Protein AF-V8GBD0-F1 (afdb_monomer_lite)

Sequence (144 aa):
MSKPNFMRIWNEFPDHMKYPTMKDLFTWQGGQAERNIYAKGFGANGNTCASRLSIAFNRGGWPINAAVAASVGARTLKTADGSHIIYNVEELGKYLAKRLGKSSKPDTTIPFDSEIKGKRGIIVFKVNWRNATGHIALFNGQTY

Radius of gyration: 14.89 Å; chains: 1; bounding box: 34×33×38 Å

Structure (mmCIF, N/CA/C/O backbone):
data_AF-V8GBD0-F1
#
_entry.id   AF-V8GBD0-F1
#
loop_
_atom_site.group_PDB
_atom_site.id
_atom_site.type_symbol
_atom_site.label_atom_id
_atom_site.label_alt_id
_atom_site.label_comp_id
_atom_site.label_asym_id
_atom_site.label_entity_id
_atom_site.label_seq_id
_atom_site.pdbx_PDB_ins_code
_atom_site.Cartn_x
_atom_site.Cartn_y
_atom_site.Cartn_z
_atom_site.occupancy
_atom_site.B_iso_or_equiv
_atom_site.auth_seq_id
_atom_site.auth_comp_id
_atom_site.auth_asym_id
_atom_site.auth_atom_id
_atom_site.pdbx_PDB_model_num
ATOM 1 N N . MET A 1 1 ? -17.987 -11.488 3.858 1.00 55.28 1 MET A N 1
ATOM 2 C CA . MET A 1 1 ? -16.523 -11.579 3.639 1.00 55.28 1 MET A CA 1
ATOM 3 C C . MET A 1 1 ? -15.822 -11.510 4.986 1.00 55.28 1 MET A C 1
ATOM 5 O O . MET A 1 1 ? -16.232 -10.701 5.811 1.00 55.28 1 MET A O 1
ATOM 9 N N . SER A 1 2 ? -14.811 -12.348 5.224 1.00 76.94 2 SER A N 1
ATOM 10 C CA . SER A 1 2 ? -14.004 -12.305 6.449 1.00 76.94 2 SER A CA 1
ATOM 11 C C . SER A 1 2 ? -13.066 -11.091 6.441 1.00 76.94 2 SER A C 1
ATOM 13 O O . SER A 1 2 ? -12.463 -10.757 5.417 1.00 76.94 2 SER A O 1
ATOM 15 N N . LYS A 1 3 ? -12.969 -10.402 7.584 1.00 83.38 3 LYS A N 1
ATOM 16 C CA . LYS A 1 3 ? -11.997 -9.320 7.793 1.00 83.38 3 LYS A CA 1
ATOM 17 C C . LYS A 1 3 ? -10.600 -9.928 7.973 1.00 83.38 3 LYS A C 1
ATOM 19 O O . LYS A 1 3 ? -10.499 -11.022 8.532 1.00 83.38 3 LYS A O 1
ATOM 24 N N . PRO A 1 4 ? -9.532 -9.258 7.518 1.00 89.88 4 PRO A N 1
ATOM 25 C CA . PRO A 1 4 ? -8.189 -9.796 7.662 1.00 89.88 4 PRO A CA 1
ATOM 26 C C . PRO A 1 4 ? -7.719 -9.786 9.120 1.00 89.88 4 PRO A C 1
ATOM 28 O O . PRO A 1 4 ? -8.178 -8.984 9.936 1.00 89.88 4 PRO A O 1
ATOM 31 N N . ASN A 1 5 ? -6.762 -10.659 9.439 1.00 92.94 5 ASN A N 1
ATOM 32 C CA . ASN A 1 5 ? -6.116 -10.665 10.745 1.00 92.94 5 ASN A CA 1
ATOM 33 C C . ASN A 1 5 ? -5.183 -9.449 10.863 1.00 92.94 5 ASN A C 1
ATOM 35 O O . ASN A 1 5 ? -4.150 -9.387 10.198 1.00 92.94 5 ASN A O 1
ATOM 39 N N . PHE A 1 6 ? -5.550 -8.498 11.725 1.00 92.94 6 PHE A N 1
ATOM 40 C CA . PHE A 1 6 ? -4.804 -7.255 11.916 1.00 92.94 6 PHE A CA 1
ATOM 41 C C . PHE A 1 6 ? -3.332 -7.488 12.278 1.00 92.94 6 PHE A C 1
ATOM 43 O O . PHE A 1 6 ? -2.470 -6.844 11.695 1.00 92.94 6 PHE A O 1
ATOM 50 N N . MET A 1 7 ? -3.033 -8.430 13.180 1.00 94.19 7 MET A N 1
ATOM 51 C CA . MET A 1 7 ? -1.657 -8.676 13.629 1.00 94.19 7 MET A CA 1
ATOM 52 C C . MET A 1 7 ? -0.771 -9.216 12.509 1.00 94.19 7 MET A C 1
ATOM 54 O O . MET A 1 7 ? 0.394 -8.844 12.423 1.00 94.19 7 MET A O 1
ATOM 58 N N . ARG A 1 8 ? -1.321 -10.050 11.615 1.00 96.00 8 ARG A N 1
ATOM 59 C CA . ARG A 1 8 ? -0.568 -10.531 10.447 1.00 96.00 8 ARG A CA 1
ATOM 60 C C . ARG A 1 8 ? -0.224 -9.390 9.498 1.00 96.00 8 ARG A C 1
ATOM 62 O O . ARG A 1 8 ? 0.902 -9.322 9.041 1.00 96.00 8 ARG A O 1
ATOM 69 N N . ILE A 1 9 ? -1.165 -8.484 9.233 1.00 96.00 9 ILE A N 1
ATOM 70 C CA . ILE A 1 9 ? -0.897 -7.321 8.373 1.00 96.00 9 ILE A CA 1
ATOM 71 C C . ILE A 1 9 ? 0.095 -6.370 9.054 1.00 96.00 9 ILE A C 1
ATOM 73 O O . ILE A 1 9 ? 1.019 -5.895 8.407 1.00 96.00 9 ILE A O 1
ATOM 77 N N . TRP A 1 10 ? -0.077 -6.111 10.353 1.00 95.12 10 TRP A N 1
ATOM 78 C CA . TRP A 1 10 ? 0.801 -5.241 11.135 1.00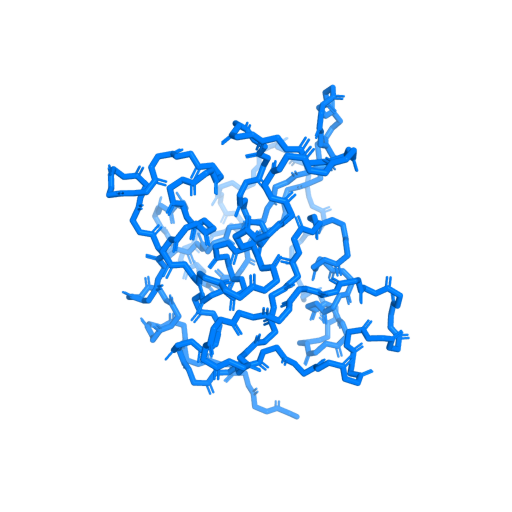 95.12 10 TRP A CA 1
ATOM 79 C C . TRP A 1 10 ? 2.257 -5.708 11.092 1.00 95.12 10 TRP A C 1
ATOM 81 O O . TRP A 1 10 ? 3.145 -4.924 10.777 1.00 95.12 10 TRP A O 1
ATOM 91 N N . ASN A 1 11 ? 2.492 -6.997 11.343 1.00 95.50 11 ASN A N 1
ATOM 92 C CA . ASN A 1 11 ? 3.838 -7.574 11.356 1.00 95.50 11 ASN A CA 1
ATOM 93 C C . ASN A 1 11 ? 4.494 -7.608 9.968 1.00 95.50 11 ASN A C 1
ATOM 95 O O . ASN A 1 11 ? 5.714 -7.655 9.869 1.00 95.50 11 ASN A O 1
ATOM 99 N N . GLU A 1 12 ? 3.690 -7.583 8.906 1.00 96.88 12 GLU A N 1
ATOM 100 C CA . GLU A 1 12 ? 4.156 -7.587 7.518 1.00 96.88 12 GLU A CA 1
ATOM 101 C C . GLU A 1 12 ? 4.278 -6.181 6.921 1.00 96.88 12 GLU A C 1
ATOM 103 O O . GLU A 1 12 ? 4.619 -6.029 5.741 1.00 96.88 12 GLU A O 1
ATOM 108 N N . PHE A 1 13 ? 3.984 -5.136 7.701 1.00 96.31 13 PHE A N 1
ATOM 109 C CA . PHE A 1 13 ? 4.094 -3.770 7.221 1.00 96.31 13 PHE A CA 1
ATOM 110 C C . PHE A 1 13 ? 5.564 -3.439 6.916 1.00 96.31 13 PHE A C 1
ATOM 112 O O . PHE A 1 13 ? 6.413 -3.571 7.799 1.00 96.31 13 PHE A O 1
ATOM 119 N N . PRO A 1 14 ? 5.907 -3.009 5.684 1.00 96.50 14 PRO A N 1
ATOM 120 C CA . PRO A 1 14 ? 7.298 -2.764 5.328 1.00 96.50 14 PRO A CA 1
ATOM 121 C C . PRO A 1 14 ? 7.942 -1.693 6.207 1.00 96.50 14 PRO A C 1
ATOM 123 O O . PRO A 1 14 ? 7.452 -0.563 6.277 1.00 96.50 14 PRO A O 1
ATOM 126 N N . ASP A 1 15 ? 9.078 -2.041 6.805 1.00 92.88 15 ASP A N 1
ATOM 127 C CA . ASP A 1 15 ? 9.859 -1.169 7.677 1.00 92.88 15 ASP A CA 1
ATOM 128 C C . ASP A 1 15 ? 10.328 0.105 6.938 1.00 92.88 15 ASP A C 1
ATOM 130 O O . ASP A 1 15 ? 10.777 0.065 5.784 1.00 92.88 15 ASP A O 1
ATOM 134 N N . HIS A 1 16 ? 10.163 1.262 7.583 1.00 90.38 16 HIS A N 1
ATOM 135 C CA . HIS A 1 16 ? 10.503 2.566 7.007 1.00 90.38 16 HIS A CA 1
ATOM 136 C C . HIS A 1 16 ? 12.001 2.882 7.065 1.00 90.38 16 HIS A C 1
ATOM 138 O O . HIS A 1 16 ? 12.477 3.637 6.227 1.00 90.38 16 HIS A O 1
ATOM 144 N N . MET A 1 17 ? 12.747 2.302 8.003 1.00 93.19 17 MET A N 1
ATOM 145 C CA . MET A 1 17 ? 14.204 2.432 8.074 1.00 93.19 17 MET A CA 1
ATOM 146 C C . MET A 1 17 ? 14.884 1.532 7.042 1.00 93.19 17 MET A C 1
ATOM 148 O O . MET A 1 17 ? 15.861 1.938 6.420 1.00 93.19 17 MET A O 1
ATOM 152 N N . LYS A 1 18 ? 14.353 0.323 6.817 1.00 95.88 18 LYS A N 1
ATOM 153 C CA . LYS A 1 18 ? 14.900 -0.627 5.838 1.00 95.88 18 LYS A CA 1
ATOM 154 C C . LYS A 1 18 ? 14.636 -0.211 4.391 1.00 95.88 18 LYS A C 1
ATOM 156 O O . LYS A 1 18 ? 15.474 -0.457 3.529 1.00 95.88 18 LYS A O 1
ATOM 161 N N . TYR A 1 19 ? 13.481 0.394 4.119 1.00 96.56 19 TYR A N 1
ATOM 162 C CA . TYR A 1 19 ? 13.092 0.825 2.774 1.00 96.56 19 TYR A CA 1
ATOM 163 C C . TYR A 1 19 ? 12.682 2.301 2.779 1.00 96.56 19 TYR A C 1
ATOM 165 O O . TYR A 1 19 ? 11.501 2.574 2.617 1.00 96.56 19 TYR A O 1
ATOM 173 N N . PRO A 1 20 ? 13.575 3.271 3.009 1.00 94.31 20 PRO A N 1
ATOM 174 C CA . PRO A 1 20 ? 13.176 4.655 3.282 1.00 94.31 20 PRO A CA 1
ATOM 175 C C . PRO A 1 20 ? 12.501 5.361 2.101 1.00 94.31 20 PRO A C 1
ATOM 177 O O . PRO A 1 20 ? 11.663 6.240 2.310 1.00 94.31 20 PRO A O 1
ATOM 180 N N . THR A 1 21 ? 12.800 4.962 0.865 1.00 95.25 21 THR A N 1
ATOM 181 C CA . THR A 1 21 ? 12.269 5.612 -0.341 1.00 95.25 21 THR A CA 1
ATOM 182 C C . THR A 1 21 ? 11.369 4.693 -1.173 1.00 95.25 21 THR A C 1
ATOM 184 O O . THR A 1 21 ? 11.309 3.477 -0.970 1.00 95.25 21 THR A O 1
ATOM 187 N N . MET A 1 22 ? 10.656 5.267 -2.151 1.00 95.12 22 MET A N 1
ATOM 188 C CA . MET A 1 22 ? 9.926 4.471 -3.146 1.00 95.12 22 MET A CA 1
ATOM 189 C C . MET A 1 22 ? 10.881 3.614 -3.966 1.00 95.12 22 MET A C 1
ATOM 191 O O . MET A 1 22 ? 10.535 2.474 -4.262 1.00 95.12 22 MET A O 1
ATOM 195 N N . LYS A 1 23 ? 12.074 4.126 -4.288 1.00 97.38 23 LYS A N 1
ATOM 196 C CA . LYS A 1 23 ? 13.106 3.355 -4.982 1.00 97.38 23 LYS A CA 1
ATOM 197 C C . LYS A 1 23 ? 13.452 2.089 -4.202 1.00 97.38 23 LYS A C 1
ATOM 199 O O . LYS A 1 23 ? 13.338 1.006 -4.760 1.00 97.38 23 LYS A O 1
ATOM 204 N N . ASP A 1 24 ? 13.777 2.212 -2.916 1.00 97.94 24 ASP A N 1
ATOM 205 C CA . ASP A 1 24 ? 14.170 1.060 -2.091 1.00 97.94 24 ASP A CA 1
ATOM 206 C C . ASP A 1 24 ? 13.038 0.034 -1.986 1.00 97.94 24 ASP A C 1
ATOM 208 O O . ASP A 1 24 ? 13.248 -1.165 -2.176 1.00 97.94 24 ASP A O 1
ATOM 212 N N . LEU A 1 25 ? 11.811 0.511 -1.740 1.00 97.94 25 LEU A N 1
ATOM 213 C CA . LEU A 1 25 ? 10.637 -0.350 -1.633 1.00 97.94 25 LEU A CA 1
ATOM 214 C C . LEU A 1 25 ? 10.339 -1.072 -2.955 1.00 97.94 25 LEU A C 1
ATOM 216 O O . LEU A 1 25 ? 10.032 -2.261 -2.950 1.00 97.94 25 LEU A O 1
ATOM 220 N N . PHE A 1 26 ? 10.393 -0.365 -4.085 1.00 97.69 26 PHE A N 1
ATOM 221 C CA . PHE A 1 26 ? 10.016 -0.919 -5.387 1.00 97.69 26 PHE A CA 1
ATOM 222 C C . PHE A 1 26 ? 11.108 -1.814 -5.965 1.00 97.69 26 PHE A C 1
ATOM 224 O O . PHE A 1 26 ? 10.765 -2.837 -6.547 1.00 97.69 26 PHE A O 1
ATOM 231 N N . THR A 1 27 ? 12.387 -1.500 -5.746 1.00 98.19 27 THR A N 1
ATOM 232 C CA . THR A 1 27 ? 13.502 -2.410 -6.048 1.00 98.19 27 THR A CA 1
ATOM 233 C C . THR A 1 27 ? 13.371 -3.697 -5.243 1.00 98.19 27 THR A C 1
ATOM 235 O O . THR A 1 27 ? 13.478 -4.781 -5.802 1.00 98.19 27 THR A O 1
ATOM 238 N N . TRP A 1 28 ? 13.033 -3.611 -3.953 1.00 98.12 28 TRP A N 1
ATOM 239 C CA . TR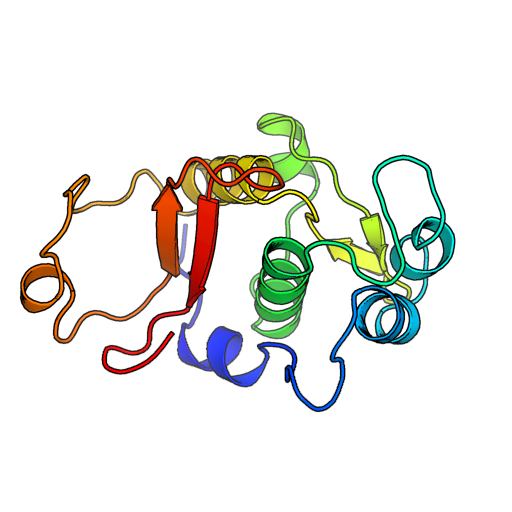P A 1 28 ? 12.797 -4.807 -3.146 1.00 98.12 28 TRP A CA 1
ATOM 240 C C . TRP A 1 28 ? 11.618 -5.661 -3.639 1.00 98.12 28 TRP A C 1
ATOM 242 O O . TRP A 1 28 ? 11.678 -6.888 -3.580 1.00 98.12 28 TRP A O 1
ATOM 252 N N . GLN A 1 29 ? 10.542 -5.037 -4.122 1.00 98.19 29 GLN A N 1
ATOM 253 C CA . GLN A 1 29 ? 9.392 -5.762 -4.674 1.00 98.19 29 GLN A CA 1
ATOM 254 C C . GLN A 1 29 ? 9.625 -6.300 -6.096 1.00 98.19 29 GLN A C 1
ATOM 256 O O . GLN A 1 29 ? 8.961 -7.256 -6.507 1.00 98.19 29 GLN A O 1
ATOM 261 N N . GLY A 1 30 ? 10.534 -5.690 -6.858 1.00 98.25 30 GLY A N 1
ATOM 262 C CA . GLY A 1 30 ? 10.854 -6.075 -8.228 1.00 98.25 30 GLY A CA 1
ATOM 263 C C . GLY A 1 30 ? 9.675 -5.957 -9.207 1.00 98.25 30 GLY A C 1
ATOM 264 O O . GLY A 1 30 ? 8.637 -5.337 -8.947 1.00 98.25 30 GLY A O 1
ATOM 265 N N . GLY A 1 31 ? 9.816 -6.588 -10.372 1.00 98.00 31 GLY A N 1
ATOM 266 C CA . GLY A 1 31 ? 8.737 -6.705 -11.356 1.00 98.00 31 GLY A CA 1
ATOM 267 C C . GLY A 1 31 ? 8.338 -5.365 -11.984 1.00 98.00 31 GLY A C 1
ATOM 268 O O . GLY A 1 31 ? 9.183 -4.546 -12.341 1.00 98.00 31 GLY A O 1
ATOM 269 N N . GLN A 1 32 ? 7.036 -5.140 -12.179 1.00 97.62 32 GLN A N 1
ATOM 270 C CA . GLN A 1 32 ? 6.542 -3.859 -12.693 1.00 97.62 32 GLN A CA 1
ATOM 271 C C . GLN A 1 32 ? 6.741 -2.720 -11.693 1.00 97.62 32 GLN A C 1
ATOM 273 O O . GLN A 1 32 ? 6.863 -1.584 -12.141 1.00 97.62 32 GLN A O 1
ATOM 278 N N . ALA A 1 33 ? 6.778 -2.993 -10.384 1.00 97.06 33 ALA A N 1
ATOM 279 C CA . ALA A 1 33 ? 7.036 -1.956 -9.387 1.00 97.06 33 ALA A CA 1
ATOM 280 C C . ALA A 1 33 ? 8.404 -1.310 -9.645 1.00 97.06 33 ALA A C 1
ATOM 282 O O . ALA A 1 33 ? 8.480 -0.114 -9.913 1.00 97.06 33 ALA A O 1
ATOM 283 N N . GLU A 1 34 ? 9.461 -2.119 -9.698 1.00 97.81 34 GLU A N 1
ATOM 284 C CA . GLU A 1 34 ? 10.822 -1.646 -9.968 1.00 97.81 34 GLU A CA 1
ATOM 285 C C . GLU A 1 34 ? 10.952 -0.926 -11.319 1.00 97.81 34 GLU A C 1
ATOM 287 O O . GLU A 1 34 ? 11.503 0.173 -11.393 1.00 97.81 34 GLU A O 1
ATOM 292 N N . ARG A 1 35 ? 10.368 -1.482 -12.389 1.00 97.50 35 ARG A N 1
ATOM 293 C CA . ARG A 1 35 ? 10.440 -0.873 -13.731 1.00 97.50 35 ARG A CA 1
ATOM 294 C C . ARG A 1 35 ? 9.774 0.502 -13.831 1.00 97.50 35 ARG A C 1
ATOM 296 O O . ARG A 1 35 ? 10.098 1.255 -14.743 1.00 97.50 35 ARG A O 1
ATOM 303 N N . ASN A 1 36 ? 8.848 0.830 -12.930 1.00 96.12 36 ASN A N 1
ATOM 304 C CA . ASN A 1 36 ? 8.101 2.090 -12.962 1.00 96.12 36 ASN A CA 1
ATOM 305 C C . ASN A 1 36 ? 8.638 3.163 -12.004 1.00 96.12 36 ASN A C 1
ATOM 307 O O . ASN A 1 36 ? 8.073 4.252 -11.978 1.00 96.12 36 ASN A O 1
ATOM 311 N N . ILE A 1 37 ? 9.729 2.920 -11.261 1.00 95.94 37 ILE A N 1
ATOM 312 C CA . ILE A 1 37 ? 10.292 3.890 -10.294 1.00 95.94 37 ILE A CA 1
ATOM 313 C C . ILE A 1 37 ? 10.489 5.287 -10.911 1.00 95.94 37 ILE A C 1
ATOM 315 O O . ILE A 1 37 ? 10.229 6.296 -10.257 1.00 95.94 37 ILE A O 1
ATOM 319 N N . TYR A 1 38 ? 10.930 5.342 -12.171 1.00 94.50 38 TYR A N 1
ATOM 320 C CA . TYR A 1 38 ? 11.246 6.581 -12.892 1.00 94.50 38 TYR A CA 1
ATOM 321 C C . TYR A 1 38 ? 10.187 6.984 -13.929 1.00 94.50 38 TYR A C 1
ATOM 323 O O . TYR A 1 38 ? 10.400 7.922 -14.696 1.00 94.50 38 TYR A O 1
ATOM 331 N N . ALA A 1 39 ? 9.051 6.285 -13.983 1.00 91.62 39 ALA A N 1
ATOM 332 C CA . ALA A 1 39 ? 7.973 6.634 -14.898 1.00 91.62 39 ALA A CA 1
ATOM 333 C C . ALA A 1 39 ? 7.315 7.963 -14.489 1.00 91.62 39 ALA A C 1
ATOM 335 O O . ALA A 1 39 ? 7.269 8.331 -13.315 1.00 91.62 39 ALA A O 1
ATOM 336 N N . LYS A 1 40 ? 6.757 8.694 -15.459 1.00 86.19 40 LYS A N 1
ATOM 337 C CA . LYS A 1 40 ? 6.048 9.954 -15.193 1.00 86.19 40 LYS A CA 1
ATOM 338 C C . LYS A 1 40 ? 4.896 9.725 -14.206 1.00 86.19 40 LYS A C 1
ATOM 340 O O . LYS A 1 40 ? 4.061 8.850 -14.414 1.00 86.19 40 LYS A O 1
ATOM 345 N N . GLY A 1 41 ? 4.837 10.540 -13.152 1.00 79.50 41 GLY A N 1
ATOM 346 C CA . GLY A 1 41 ? 3.865 10.391 -12.059 1.00 79.50 41 GLY A CA 1
ATOM 347 C C . GLY A 1 41 ? 4.346 9.492 -10.914 1.00 79.50 41 GLY A C 1
ATOM 348 O O . GLY A 1 41 ? 3.713 9.472 -9.860 1.00 79.50 41 GLY A O 1
ATOM 349 N N . PHE A 1 42 ? 5.479 8.815 -11.094 1.00 82.69 42 PHE A N 1
ATOM 350 C CA . PHE A 1 42 ? 6.273 8.198 -10.038 1.00 82.69 42 PHE A CA 1
ATOM 351 C C . PHE A 1 42 ? 7.540 9.026 -9.783 1.00 82.69 42 PHE A C 1
ATOM 353 O O . PHE A 1 42 ? 7.778 10.064 -10.404 1.00 82.69 42 PHE A O 1
ATOM 360 N N . GLY A 1 43 ? 8.351 8.568 -8.838 1.00 86.62 43 GLY A N 1
ATOM 361 C CA . GLY A 1 43 ? 9.684 9.091 -8.590 1.00 86.62 43 GLY A CA 1
ATOM 362 C C . GLY A 1 43 ? 10.358 8.307 -7.475 1.00 86.62 43 GLY A C 1
ATOM 363 O O . GLY A 1 43 ? 9.682 7.745 -6.617 1.00 86.62 43 GLY A O 1
ATOM 364 N N . ALA A 1 44 ? 11.692 8.311 -7.442 1.00 90.25 44 ALA A N 1
ATOM 365 C CA . ALA A 1 44 ? 12.465 7.600 -6.418 1.00 90.25 44 ALA A CA 1
ATOM 366 C C . ALA A 1 44 ? 12.037 7.958 -4.978 1.00 90.25 44 ALA A C 1
ATOM 368 O O . ALA A 1 44 ? 12.052 7.095 -4.106 1.00 90.25 44 ALA A O 1
ATOM 369 N N . ASN A 1 45 ? 11.564 9.191 -4.762 1.00 88.44 45 ASN A N 1
ATOM 370 C CA . ASN A 1 45 ? 11.064 9.705 -3.481 1.00 88.44 45 ASN A CA 1
ATOM 371 C C . ASN A 1 45 ? 9.529 9.861 -3.450 1.00 88.44 45 ASN A C 1
ATOM 373 O O . ASN A 1 45 ? 8.996 10.692 -2.717 1.00 88.44 45 ASN A O 1
ATOM 377 N N . GLY A 1 46 ? 8.810 9.118 -4.294 1.00 86.44 46 GLY A N 1
ATOM 378 C CA . GLY A 1 46 ? 7.353 9.158 -4.369 1.00 86.44 46 GLY A CA 1
ATOM 379 C C . GLY A 1 46 ? 6.670 8.626 -3.106 1.00 86.44 46 GLY A C 1
ATOM 380 O O . GLY A 1 46 ? 7.281 7.998 -2.240 1.00 86.44 46 GLY A O 1
ATOM 381 N N . ASN A 1 47 ? 5.360 8.846 -3.012 1.00 88.44 47 ASN A N 1
ATOM 382 C CA . ASN A 1 47 ? 4.567 8.388 -1.875 1.00 88.44 47 ASN A CA 1
ATOM 383 C C . ASN A 1 47 ? 4.467 6.850 -1.841 1.00 88.44 47 ASN A C 1
ATOM 385 O O . ASN A 1 47 ? 3.975 6.234 -2.783 1.00 88.44 47 ASN A O 1
ATOM 389 N N . THR A 1 48 ? 4.891 6.232 -0.734 1.00 93.19 48 THR A N 1
ATOM 390 C CA . THR A 1 48 ? 4.878 4.770 -0.563 1.00 93.19 48 THR A CA 1
ATOM 391 C C . THR A 1 48 ? 3.718 4.233 0.273 1.00 93.19 48 THR A C 1
ATOM 393 O O . THR A 1 48 ? 3.588 3.015 0.372 1.00 93.19 48 THR A O 1
ATOM 396 N N . CYS A 1 49 ? 2.859 5.075 0.861 1.00 92.25 49 CYS A N 1
ATOM 397 C CA . CYS A 1 49 ? 1.890 4.606 1.864 1.00 92.25 49 CYS A CA 1
ATOM 398 C C . CYS A 1 49 ? 0.917 3.549 1.315 1.00 92.25 49 CYS A C 1
ATOM 400 O O . CYS A 1 49 ? 0.746 2.494 1.925 1.00 92.25 49 CYS A O 1
ATOM 402 N N . ALA A 1 50 ? 0.357 3.771 0.122 1.00 94.94 50 ALA A N 1
ATOM 403 C CA . ALA A 1 50 ? -0.562 2.823 -0.499 1.00 94.94 50 ALA A CA 1
ATOM 404 C C . ALA A 1 50 ? 0.131 1.501 -0.869 1.00 94.94 50 ALA A C 1
ATOM 406 O O . ALA A 1 50 ? -0.397 0.415 -0.611 1.00 94.94 50 ALA A O 1
ATOM 407 N N . SER A 1 51 ? 1.350 1.590 -1.407 1.00 96.31 51 SER A N 1
ATOM 408 C CA . SER A 1 51 ? 2.142 0.421 -1.779 1.00 96.31 51 SER A CA 1
ATOM 409 C C . SER A 1 51 ? 2.538 -0.405 -0.558 1.00 96.31 51 SER A C 1
ATOM 411 O O . SER A 1 51 ? 2.377 -1.622 -0.579 1.00 96.31 51 SER A O 1
ATOM 413 N N . ARG A 1 52 ? 2.991 0.231 0.531 1.00 97.38 52 ARG A N 1
ATOM 414 C CA . ARG A 1 52 ? 3.333 -0.463 1.784 1.00 97.38 52 ARG A CA 1
ATOM 415 C C . ARG A 1 52 ? 2.150 -1.218 2.348 1.00 97.38 52 ARG A C 1
ATOM 417 O O . ARG A 1 52 ? 2.279 -2.391 2.680 1.00 97.38 52 ARG A O 1
ATOM 424 N N . LEU A 1 53 ? 0.995 -0.562 2.404 1.00 97.12 53 LEU A N 1
ATOM 425 C CA . LEU A 1 53 ? -0.204 -1.191 2.926 1.00 97.12 53 LEU A CA 1
ATOM 426 C C . LEU A 1 53 ? -0.668 -2.341 2.015 1.00 97.12 53 LEU A C 1
ATOM 428 O O . LEU A 1 53 ? -1.045 -3.397 2.514 1.00 97.12 53 LEU A O 1
ATOM 432 N N . SER A 1 54 ? -0.552 -2.196 0.691 1.00 98.00 54 SER A N 1
ATOM 433 C CA . SER A 1 54 ? -0.801 -3.293 -0.257 1.00 98.00 54 SER A CA 1
ATOM 434 C C . SER A 1 54 ? 0.125 -4.494 -0.027 1.00 98.00 54 SER A C 1
ATOM 436 O O . SER A 1 54 ? -0.344 -5.630 0.000 1.00 98.00 54 SER A O 1
ATOM 438 N N . ILE A 1 55 ? 1.423 -4.256 0.191 1.00 98.19 55 ILE A N 1
ATOM 439 C CA . ILE A 1 55 ? 2.412 -5.305 0.494 1.00 98.19 55 ILE A CA 1
ATOM 440 C C . ILE A 1 55 ? 2.068 -6.002 1.817 1.00 98.19 55 ILE A C 1
ATOM 442 O O . ILE A 1 55 ? 2.054 -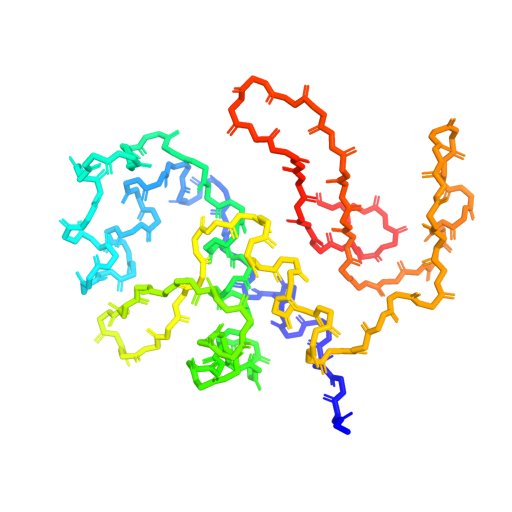7.232 1.876 1.00 98.19 55 ILE A O 1
ATOM 446 N N . ALA A 1 56 ? 1.726 -5.226 2.848 1.00 97.81 56 ALA A N 1
ATOM 447 C CA . ALA A 1 56 ? 1.317 -5.740 4.151 1.00 97.81 56 ALA A CA 1
ATOM 448 C C . ALA A 1 56 ? 0.076 -6.641 4.039 1.00 97.81 56 ALA A C 1
ATOM 450 O O . ALA A 1 56 ? 0.01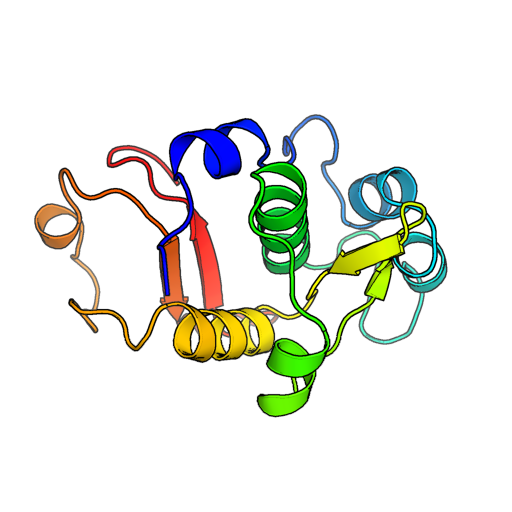7 -7.711 4.639 1.00 97.81 56 ALA A O 1
ATOM 451 N N . PHE A 1 57 ? -0.910 -6.250 3.224 1.00 97.56 57 PHE A N 1
ATOM 452 C CA . PHE A 1 57 ? -2.083 -7.078 2.938 1.00 97.56 57 PHE A CA 1
ATOM 453 C C . PHE A 1 57 ? -1.727 -8.373 2.202 1.00 97.56 57 PHE A C 1
ATOM 455 O O . PHE A 1 57 ? -2.190 -9.443 2.602 1.00 97.56 57 PHE A O 1
ATOM 462 N N . ASN A 1 58 ? -0.890 -8.293 1.162 1.00 97.94 58 ASN A N 1
ATOM 463 C CA . ASN A 1 58 ? -0.449 -9.458 0.390 1.00 97.94 58 ASN A CA 1
ATOM 464 C C . ASN A 1 58 ? 0.211 -10.507 1.284 1.00 97.94 58 ASN A C 1
ATOM 466 O O . ASN A 1 58 ? -0.186 -11.672 1.270 1.00 97.94 58 ASN A O 1
ATOM 470 N N . ARG A 1 59 ? 1.159 -10.084 2.117 1.00 97.19 59 ARG A N 1
ATOM 471 C CA . ARG A 1 59 ? 1.923 -10.978 2.996 1.00 97.19 59 ARG A CA 1
ATOM 472 C C . ARG A 1 59 ? 1.160 -11.387 4.251 1.00 97.19 59 ARG A C 1
ATOM 474 O O . ARG A 1 59 ? 1.280 -12.516 4.716 1.00 97.19 59 ARG A O 1
ATOM 481 N N . GLY A 1 60 ? 0.273 -10.519 4.735 1.00 96.44 60 GLY A N 1
ATOM 482 C CA . GLY A 1 60 ? -0.620 -10.777 5.864 1.00 96.44 60 GLY A CA 1
ATOM 483 C C . GLY A 1 60 ? -1.732 -11.796 5.580 1.00 96.44 60 GLY A C 1
ATOM 484 O O . GLY A 1 60 ? -2.573 -12.038 6.448 1.00 96.44 60 GLY A O 1
ATOM 485 N N . GLY A 1 61 ? -1.755 -12.403 4.387 1.00 95.75 61 GLY A N 1
ATOM 486 C CA . GLY A 1 61 ? -2.725 -13.427 3.995 1.00 95.75 61 GLY A CA 1
ATOM 487 C C . GLY A 1 61 ? -4.053 -12.869 3.484 1.00 95.75 61 GLY A C 1
ATOM 488 O O . GLY A 1 61 ? -5.060 -13.576 3.497 1.00 95.75 61 GLY A O 1
ATOM 489 N N . TRP A 1 62 ? -4.087 -11.608 3.045 1.00 95.50 62 TRP A N 1
ATOM 490 C CA . TRP A 1 62 ? -5.281 -10.982 2.475 1.00 95.50 62 TRP A CA 1
ATOM 491 C C . TRP A 1 62 ? -4.951 -10.194 1.200 1.00 95.50 62 TRP A C 1
ATOM 493 O O . TRP A 1 62 ? -5.062 -8.968 1.179 1.00 95.50 62 TRP A O 1
ATOM 503 N N . PRO A 1 63 ? -4.537 -10.886 0.124 1.00 97.12 63 PRO A N 1
ATOM 504 C CA . PRO A 1 63 ? -3.948 -10.240 -1.037 1.00 97.12 63 PRO A CA 1
ATOM 505 C C . PRO A 1 63 ? -4.892 -9.291 -1.775 1.00 97.12 63 PRO A C 1
ATOM 507 O O . PRO A 1 63 ? -6.123 -9.461 -1.803 1.00 97.12 63 PRO A O 1
ATOM 510 N N . ILE A 1 64 ? -4.281 -8.290 -2.413 1.00 98.06 64 ILE A N 1
ATOM 511 C CA . ILE A 1 64 ? -4.948 -7.373 -3.330 1.00 98.06 64 ILE A CA 1
ATOM 512 C C . ILE A 1 64 ? -5.558 -8.185 -4.469 1.00 98.06 64 ILE A C 1
ATOM 514 O O . ILE A 1 64 ? -4.867 -8.831 -5.255 1.00 98.06 64 ILE A O 1
ATOM 518 N N . ASN A 1 65 ? -6.884 -8.142 -4.564 1.00 97.44 65 ASN A N 1
ATOM 519 C CA . ASN A 1 65 ? -7.610 -8.779 -5.650 1.00 97.44 65 ASN A CA 1
ATOM 520 C C . ASN A 1 65 ? -7.709 -7.794 -6.818 1.00 97.44 65 ASN A C 1
ATOM 522 O O . ASN A 1 65 ? -8.415 -6.788 -6.719 1.00 97.44 65 ASN A O 1
ATOM 526 N N . ALA A 1 66 ? -7.018 -8.105 -7.914 1.00 97.56 66 ALA A N 1
ATOM 527 C CA . ALA A 1 66 ? -6.952 -7.254 -9.097 1.00 97.56 66 ALA A CA 1
ATOM 528 C C . ALA A 1 66 ? -8.328 -6.995 -9.734 1.00 97.56 66 ALA A C 1
ATOM 530 O O . ALA A 1 66 ? -8.593 -5.876 -10.160 1.00 97.56 66 ALA A O 1
ATOM 531 N N . ALA A 1 67 ? -9.233 -7.981 -9.741 1.00 97.69 67 ALA A N 1
ATOM 532 C CA . ALA A 1 67 ? -10.583 -7.801 -10.277 1.00 97.69 67 ALA A CA 1
ATOM 533 C C . ALA A 1 67 ? -11.402 -6.810 -9.432 1.00 97.69 67 ALA A C 1
ATOM 535 O O . ALA A 1 67 ? -12.089 -5.943 -9.971 1.00 97.69 67 ALA A O 1
ATOM 536 N N . VAL A 1 68 ? -11.284 -6.875 -8.101 1.00 97.62 68 VAL A N 1
ATOM 537 C CA . VAL A 1 68 ? -11.943 -5.900 -7.218 1.00 97.62 68 VAL A CA 1
ATOM 538 C C . VAL A 1 68 ? -11.311 -4.515 -7.359 1.00 97.62 68 VAL A C 1
ATOM 540 O O . VAL A 1 68 ? -12.049 -3.534 -7.415 1.00 97.62 68 VAL A O 1
ATOM 543 N N . ALA A 1 69 ? -9.982 -4.422 -7.459 1.00 98.12 69 ALA A N 1
ATOM 544 C CA . ALA A 1 69 ? -9.289 -3.160 -7.721 1.00 98.12 69 ALA A CA 1
ATOM 545 C C . ALA A 1 69 ? -9.773 -2.517 -9.032 1.00 98.12 69 ALA A C 1
ATOM 547 O O . ALA A 1 69 ? -10.215 -1.368 -9.023 1.00 98.12 69 ALA A O 1
ATOM 548 N N . ALA A 1 70 ? -9.826 -3.287 -10.121 1.00 97.94 70 ALA A N 1
ATOM 549 C CA . ALA A 1 70 ? -10.346 -2.827 -11.405 1.00 97.94 70 ALA A CA 1
ATOM 550 C C . ALA A 1 70 ? -11.808 -2.355 -11.311 1.00 97.94 70 ALA A C 1
ATOM 552 O O . ALA A 1 70 ? -12.145 -1.308 -11.857 1.00 97.94 70 ALA A O 1
ATOM 553 N N . SER A 1 71 ? -12.661 -3.056 -10.549 1.00 97.94 71 SER A N 1
ATOM 554 C CA . SER A 1 71 ? -14.079 -2.686 -10.380 1.00 97.94 71 SER A CA 1
ATOM 555 C C . SER A 1 71 ? -14.312 -1.320 -9.720 1.00 97.94 71 SER A C 1
ATOM 557 O O . SER A 1 71 ? -15.412 -0.779 -9.809 1.00 97.94 71 SER A O 1
ATOM 559 N N . VAL A 1 72 ? -13.297 -0.764 -9.049 1.00 97.25 72 VAL A N 1
ATOM 560 C CA . VAL A 1 72 ? -13.336 0.575 -8.435 1.00 97.25 72 VAL A CA 1
ATOM 561 C C . VAL A 1 72 ? -12.392 1.569 -9.120 1.00 97.25 72 VAL A C 1
ATOM 563 O O . VAL A 1 72 ? -12.143 2.647 -8.580 1.00 97.25 72 VAL A O 1
ATOM 566 N N . GLY A 1 73 ? -11.843 1.208 -10.285 1.00 97.38 73 GLY A N 1
ATOM 567 C CA . GLY A 1 73 ? -10.890 2.030 -11.032 1.00 97.38 73 GLY A CA 1
ATOM 568 C C . GLY A 1 73 ? -9.515 2.166 -10.370 1.00 97.38 73 GLY A C 1
ATOM 569 O O . GLY A 1 73 ? -8.773 3.084 -10.709 1.00 97.38 73 GLY A O 1
ATOM 570 N N . ALA A 1 74 ? -9.168 1.291 -9.422 1.00 97.50 74 ALA A N 1
ATOM 571 C CA . ALA A 1 74 ? -7.855 1.292 -8.787 1.00 97.50 74 ALA A CA 1
ATOM 572 C C . ALA A 1 74 ? -6.820 0.611 -9.688 1.00 97.50 74 ALA A C 1
ATOM 574 O O . ALA A 1 74 ? -7.005 -0.527 -10.131 1.00 97.50 74 ALA A O 1
ATOM 575 N N . ARG A 1 75 ? -5.708 1.300 -9.933 1.00 96.44 75 ARG A N 1
ATOM 576 C CA . ARG A 1 75 ? -4.580 0.801 -10.716 1.00 96.44 75 ARG A CA 1
ATOM 577 C C . ARG A 1 75 ? -3.662 -0.025 -9.831 1.00 96.44 75 ARG A C 1
ATOM 579 O O . ARG A 1 75 ? -3.475 0.257 -8.647 1.00 96.44 75 ARG A O 1
ATOM 586 N N . THR A 1 76 ? -3.056 -1.042 -10.431 1.00 97.81 76 THR A N 1
ATOM 587 C CA . THR A 1 76 ? -2.110 -1.917 -9.737 1.00 97.81 76 THR A CA 1
ATOM 588 C C . THR A 1 76 ? -0.829 -2.093 -10.527 1.00 97.81 76 THR A C 1
ATOM 590 O O . THR A 1 76 ? -0.875 -2.125 -11.755 1.00 97.81 76 THR A O 1
ATOM 593 N N . LEU A 1 77 ? 0.282 -2.303 -9.827 1.00 97.38 77 LEU A N 1
ATOM 594 C CA . LEU A 1 77 ? 1.516 -2.838 -10.401 1.00 97.38 77 LEU A CA 1
ATOM 595 C C . LEU A 1 77 ? 1.682 -4.292 -9.964 1.00 97.38 77 LEU A C 1
ATOM 597 O O . LEU A 1 77 ? 1.378 -4.628 -8.818 1.00 97.38 77 LEU A O 1
ATOM 601 N N . LYS A 1 78 ? 2.170 -5.144 -10.868 1.00 98.12 78 LYS A N 1
ATOM 602 C CA . LYS A 1 78 ? 2.526 -6.532 -10.556 1.00 98.12 78 LYS A CA 1
ATOM 603 C C . LYS A 1 78 ? 3.979 -6.618 -10.085 1.00 98.12 78 LYS A C 1
ATOM 605 O O . LYS A 1 78 ? 4.885 -6.223 -10.817 1.00 98.12 78 LYS A O 1
ATOM 610 N N . THR A 1 79 ? 4.215 -7.123 -8.885 1.00 98.25 79 THR A N 1
ATOM 611 C CA . THR A 1 79 ? 5.554 -7.326 -8.300 1.00 98.25 79 THR A CA 1
ATOM 612 C C . THR A 1 79 ? 6.226 -8.579 -8.873 1.00 98.25 79 THR A C 1
ATOM 614 O O . THR A 1 79 ? 5.621 -9.313 -9.661 1.00 98.25 79 THR A O 1
ATOM 617 N N . ALA A 1 80 ? 7.493 -8.825 -8.524 1.00 98.44 80 ALA A N 1
ATOM 618 C CA . ALA A 1 80 ? 8.246 -9.977 -9.034 1.00 98.44 80 ALA A CA 1
ATOM 619 C C . ALA A 1 80 ? 7.618 -11.327 -8.643 1.00 98.44 80 ALA A C 1
ATOM 621 O O . ALA A 1 80 ? 7.600 -12.247 -9.455 1.00 98.44 80 ALA A O 1
ATOM 622 N N . ASP A 1 81 ? 7.038 -11.420 -7.443 1.00 97.00 81 ASP A N 1
ATOM 623 C CA . ASP A 1 81 ? 6.309 -12.604 -6.957 1.00 97.00 81 ASP A CA 1
ATOM 624 C C . ASP A 1 81 ? 4.907 -12.767 -7.578 1.00 97.00 81 ASP A C 1
ATOM 626 O O . ASP A 1 81 ? 4.174 -13.704 -7.269 1.00 97.00 81 ASP A O 1
ATOM 630 N N . GLY A 1 82 ? 4.519 -11.850 -8.465 1.00 97.69 82 GLY A N 1
ATOM 631 C CA . GLY A 1 82 ? 3.237 -11.858 -9.147 1.00 97.69 82 GLY A CA 1
ATOM 632 C C . GLY A 1 82 ? 2.072 -11.284 -8.345 1.00 97.69 82 GLY A C 1
ATOM 633 O O . GLY A 1 82 ? 0.964 -11.237 -8.887 1.00 97.69 82 GLY A O 1
ATOM 634 N N . SER A 1 83 ? 2.294 -10.817 -7.113 1.00 98.12 83 SER A N 1
ATOM 635 C CA . SER A 1 83 ? 1.271 -10.107 -6.349 1.00 98.12 83 SER A CA 1
ATOM 636 C C . SER A 1 83 ? 0.978 -8.723 -6.942 1.00 98.12 83 SER A C 1
ATOM 638 O O . SER A 1 83 ? 1.750 -8.157 -7.718 1.00 98.12 83 SER A O 1
ATOM 640 N N . HIS A 1 84 ? -0.204 -8.190 -6.636 1.00 98.50 84 HIS A N 1
ATOM 641 C CA . HIS A 1 84 ? -0.627 -6.869 -7.094 1.00 98.50 84 HIS A CA 1
ATOM 642 C C . HIS A 1 84 ? -0.481 -5.859 -5.959 1.00 98.50 84 HIS A C 1
ATOM 644 O O . HIS A 1 84 ? -0.856 -6.145 -4.823 1.00 98.50 84 HIS A O 1
ATOM 650 N N . ILE A 1 85 ? 0.005 -4.658 -6.263 1.00 98.38 85 ILE A N 1
ATOM 651 C CA . ILE A 1 85 ? 0.038 -3.539 -5.314 1.00 98.38 85 ILE A CA 1
ATOM 652 C C . ILE A 1 85 ? -0.719 -2.338 -5.873 1.00 98.38 85 ILE A C 1
ATOM 654 O O . ILE A 1 85 ? -0.518 -1.963 -7.027 1.00 98.38 85 ILE A O 1
ATOM 658 N N . ILE A 1 86 ? -1.582 -1.726 -5.059 1.00 97.88 86 ILE A N 1
ATOM 659 C CA . ILE A 1 86 ? -2.185 -0.420 -5.353 1.00 97.88 86 ILE A CA 1
ATOM 660 C C . ILE A 1 86 ? -1.230 0.645 -4.819 1.00 97.88 86 ILE A C 1
ATOM 662 O O . ILE A 1 86 ? -0.827 0.595 -3.659 1.00 97.88 86 ILE A O 1
ATOM 666 N N . TYR A 1 87 ? -0.864 1.608 -5.657 1.00 94.44 87 TYR A N 1
ATOM 667 C CA . TYR A 1 87 ? 0.165 2.606 -5.341 1.00 94.44 87 TYR A CA 1
ATOM 668 C C . TYR A 1 87 ? -0.391 4.022 -5.141 1.00 94.44 87 TYR A C 1
ATOM 670 O O . TYR A 1 87 ? 0.332 4.909 -4.693 1.00 94.44 87 TYR A O 1
ATOM 678 N N . ASN A 1 88 ? -1.671 4.250 -5.442 1.00 93.06 88 ASN A N 1
ATOM 679 C CA . ASN A 1 88 ? -2.342 5.524 -5.204 1.00 93.06 88 ASN A CA 1
ATOM 680 C C . ASN A 1 88 ? -3.243 5.446 -3.958 1.00 93.06 88 ASN A C 1
ATOM 682 O O . ASN A 1 88 ? -3.993 4.488 -3.772 1.00 93.06 88 ASN A O 1
ATOM 686 N N . VAL A 1 89 ? -3.164 6.466 -3.100 1.00 91.56 89 VAL A N 1
ATOM 687 C CA . VAL A 1 89 ? -3.847 6.508 -1.794 1.00 91.56 89 VAL A CA 1
ATOM 688 C C . VAL A 1 89 ? -5.364 6.547 -1.932 1.00 91.56 89 VAL A C 1
ATOM 690 O O . VAL A 1 89 ? -6.069 5.806 -1.250 1.00 91.56 89 VAL A O 1
ATOM 693 N N . GLU A 1 90 ? -5.870 7.388 -2.831 1.00 91.19 90 GLU A N 1
ATOM 694 C CA . GLU A 1 90 ? -7.306 7.538 -3.057 1.00 91.19 90 GLU A CA 1
ATOM 695 C C . GLU A 1 90 ? -7.905 6.240 -3.615 1.00 91.19 90 GLU A C 1
ATOM 697 O O . GLU A 1 90 ? -8.944 5.764 -3.153 1.00 91.19 90 GLU A O 1
ATOM 702 N N . GLU A 1 91 ? -7.210 5.629 -4.573 1.00 94.81 91 GLU A N 1
ATOM 703 C CA . GLU A 1 91 ? -7.593 4.350 -5.172 1.00 94.81 91 GLU A CA 1
ATOM 704 C C . GLU A 1 91 ? -7.586 3.209 -4.144 1.00 94.81 91 GLU A C 1
ATOM 706 O O . GLU A 1 91 ? -8.519 2.401 -4.110 1.00 94.81 91 GLU A O 1
ATOM 711 N N . LEU A 1 92 ? -6.592 3.172 -3.248 1.00 95.25 92 LEU A N 1
ATOM 712 C CA . LEU A 1 92 ? -6.565 2.206 -2.149 1.00 95.25 92 LEU A CA 1
ATOM 713 C C . LEU A 1 92 ? -7.742 2.417 -1.189 1.00 95.25 92 LEU A C 1
ATOM 715 O O . LEU A 1 92 ? -8.372 1.446 -0.773 1.00 95.25 92 LEU A O 1
ATOM 719 N N . GLY A 1 93 ? -8.093 3.668 -0.882 1.00 92.88 93 GLY A N 1
ATOM 720 C CA . GLY A 1 93 ? -9.277 3.992 -0.084 1.00 92.88 93 GLY A CA 1
ATOM 721 C C . GLY A 1 93 ? -10.569 3.441 -0.700 1.00 92.88 93 GLY A C 1
ATOM 722 O O . GLY A 1 93 ? -11.352 2.782 -0.009 1.00 92.88 93 GLY A O 1
ATOM 723 N N . LYS A 1 94 ? -10.765 3.630 -2.014 1.00 93.81 94 LYS A N 1
ATOM 724 C CA . LYS A 1 94 ? -11.914 3.074 -2.762 1.00 93.81 94 LYS A CA 1
ATOM 725 C C . LYS A 1 94 ? -11.941 1.544 -2.704 1.00 93.81 94 LYS A C 1
ATOM 727 O O . LYS A 1 94 ? -12.988 0.951 -2.436 1.00 93.81 94 LYS A O 1
ATOM 732 N N . TYR A 1 95 ? -10.789 0.901 -2.898 1.00 95.81 95 TYR A N 1
ATOM 733 C CA . TYR A 1 95 ? -10.652 -0.555 -2.819 1.00 95.81 95 TYR A CA 1
ATOM 734 C C . TYR A 1 95 ? -11.011 -1.102 -1.431 1.00 95.81 95 TYR A C 1
ATOM 736 O O . TYR A 1 95 ? -11.786 -2.056 -1.316 1.00 95.81 95 TYR A O 1
ATOM 744 N N . LEU A 1 96 ? -10.500 -0.479 -0.367 1.00 93.38 96 LEU A N 1
ATOM 745 C CA . LEU A 1 96 ? -10.777 -0.892 1.009 1.00 93.38 96 LEU A CA 1
ATOM 746 C C . LEU A 1 96 ? -12.255 -0.732 1.364 1.00 93.38 96 LEU A C 1
ATOM 748 O O . LEU A 1 96 ? -12.837 -1.659 1.927 1.00 93.38 96 LEU A O 1
ATOM 752 N N . ALA A 1 97 ? -12.887 0.372 0.959 1.00 91.81 97 ALA A N 1
ATOM 753 C CA . ALA A 1 97 ? -14.322 0.576 1.147 1.00 91.81 97 ALA A CA 1
ATOM 754 C C . ALA A 1 97 ? -15.160 -0.502 0.435 1.00 91.81 97 ALA A C 1
ATOM 756 O O . ALA A 1 97 ? -16.154 -0.980 0.983 1.00 91.81 97 ALA A O 1
ATOM 757 N N . LYS A 1 98 ? -14.745 -0.942 -0.762 1.00 93.94 98 LYS A N 1
ATOM 758 C CA . LYS A 1 98 ? -15.410 -2.034 -1.493 1.00 93.94 98 LYS A CA 1
ATOM 759 C C . LYS A 1 98 ? -15.224 -3.394 -0.817 1.00 93.94 98 LYS A C 1
ATOM 761 O O . LYS A 1 98 ? -16.157 -4.194 -0.810 1.00 93.94 98 LYS A O 1
ATOM 766 N N . ARG A 1 99 ? -14.039 -3.676 -0.265 1.00 92.56 99 ARG A N 1
ATOM 767 C CA . ARG A 1 99 ? -13.704 -4.981 0.339 1.00 92.56 99 ARG A CA 1
ATOM 768 C C . ARG A 1 99 ? -14.196 -5.152 1.774 1.00 92.56 99 ARG A C 1
ATOM 770 O O . ARG A 1 99 ? -14.594 -6.255 2.140 1.00 92.56 99 ARG A O 1
ATOM 777 N N . LEU A 1 100 ? -14.118 -4.102 2.588 1.00 89.50 100 LEU A N 1
ATOM 778 C CA . LEU A 1 100 ? -14.425 -4.139 4.024 1.00 89.50 100 LEU A CA 1
ATOM 779 C C . LEU A 1 100 ? -15.789 -3.523 4.360 1.00 89.50 100 LEU A C 1
ATOM 781 O O . LEU A 1 100 ? -16.252 -3.669 5.491 1.00 89.50 100 LEU A O 1
ATOM 785 N N . GLY A 1 101 ? -16.434 -2.877 3.385 1.00 85.81 101 GLY A N 1
ATOM 786 C CA . GLY A 1 101 ? -17.604 -2.034 3.603 1.00 85.81 101 GLY A CA 1
ATOM 787 C C . GLY A 1 101 ? -17.211 -0.612 4.010 1.00 85.81 101 GLY A C 1
ATOM 788 O O . GLY A 1 101 ? -16.041 -0.308 4.255 1.00 85.81 101 GLY A O 1
ATOM 789 N N . LYS A 1 102 ? -18.203 0.285 4.075 1.00 74.06 102 LYS A N 1
ATOM 790 C CA . LYS A 1 102 ? -17.994 1.641 4.601 1.00 74.06 102 LYS A CA 1
ATOM 791 C C . LYS A 1 102 ? -17.553 1.565 6.066 1.00 74.06 102 LYS A C 1
ATOM 793 O O . LYS A 1 102 ? -18.017 0.699 6.808 1.00 74.06 102 LYS A O 1
ATOM 798 N N . SER A 1 103 ? -16.668 2.479 6.473 1.00 70.75 103 SER A N 1
ATOM 799 C CA . SER A 1 103 ? -16.253 2.583 7.873 1.00 70.75 103 SER A CA 1
ATOM 800 C C . SER A 1 103 ? -17.478 2.759 8.768 1.00 70.75 103 SER A C 1
ATOM 802 O O . SER A 1 103 ? -18.349 3.577 8.478 1.00 70.75 103 SER A O 1
ATOM 804 N N . SER A 1 104 ? -17.552 1.983 9.848 1.00 63.53 104 SER A N 1
ATOM 805 C CA . SER A 1 104 ? -18.696 2.001 10.756 1.00 63.53 104 SER A CA 1
ATOM 806 C C . SER A 1 104 ? -18.751 3.247 11.651 1.00 63.53 104 SER A C 1
ATOM 808 O O . SER A 1 104 ? -19.822 3.517 12.182 1.00 63.53 104 SER A O 1
ATOM 810 N N . LYS A 1 105 ? -17.629 3.967 11.853 1.00 61.88 105 LYS A N 1
ATOM 811 C CA . LYS A 1 105 ? -17.441 5.195 12.675 1.00 61.88 105 LYS A CA 1
ATOM 812 C C . LYS A 1 105 ? -16.042 5.798 12.389 1.00 61.88 105 LYS A C 1
ATOM 814 O O . LYS A 1 105 ? -15.165 5.018 12.020 1.00 61.88 105 LYS A O 1
ATOM 819 N N . PRO A 1 106 ? -15.728 7.051 12.760 1.00 59.72 106 PRO A N 1
ATOM 820 C CA . PRO A 1 106 ? -16.425 8.315 12.533 1.00 59.72 106 PRO A CA 1
ATOM 821 C C . PRO A 1 106 ? -15.781 9.108 11.369 1.00 59.72 106 PRO A C 1
ATOM 823 O O . PRO A 1 106 ? -14.568 9.080 11.175 1.00 59.72 106 PRO A O 1
ATOM 826 N N . ASP A 1 107 ? -16.597 9.829 10.599 1.00 60.91 107 ASP A N 1
ATOM 827 C CA . ASP A 1 107 ? -16.149 10.907 9.700 1.00 60.91 107 ASP A CA 1
ATOM 828 C C . ASP A 1 107 ? -16.051 12.171 10.578 1.00 60.91 107 ASP A C 1
ATOM 830 O O . ASP A 1 107 ? -16.972 12.981 10.624 1.00 60.91 107 ASP A O 1
ATOM 834 N N . THR A 1 108 ? -15.018 12.236 11.423 1.00 64.38 108 THR A N 1
ATOM 835 C CA . THR A 1 108 ? -14.815 13.303 12.421 1.00 64.38 108 THR A CA 1
ATOM 836 C C . THR A 1 108 ? -13.612 14.164 12.043 1.00 64.38 108 THR A C 1
ATOM 838 O O . THR A 1 108 ? -12.686 13.711 11.363 1.00 64.38 108 THR A O 1
ATOM 841 N N . THR A 1 109 ? -13.625 15.419 12.476 1.00 66.75 109 THR A N 1
ATOM 842 C CA . THR A 1 109 ? -12.492 16.345 12.370 1.00 66.75 109 THR A CA 1
ATOM 843 C C . THR A 1 109 ? -11.777 16.437 13.716 1.00 66.75 109 THR A C 1
ATOM 845 O O . THR A 1 109 ? -12.362 16.132 14.747 1.00 66.75 109 THR A O 1
ATOM 848 N N . ILE A 1 110 ? -10.506 16.850 13.723 1.00 68.69 110 ILE A N 1
ATOM 849 C CA . ILE A 1 110 ? -9.701 16.996 14.951 1.00 68.69 110 ILE A CA 1
ATOM 850 C C . ILE A 1 110 ? -10.485 17.790 16.022 1.00 68.69 110 ILE A C 1
ATOM 852 O O . ILE A 1 110 ? -11.045 18.834 15.677 1.00 68.69 110 ILE A O 1
ATOM 856 N N . PRO A 1 111 ? -10.484 17.357 17.303 1.00 75.19 111 PRO A N 1
ATOM 857 C CA . PRO A 1 111 ? -9.750 16.215 17.875 1.00 75.19 111 PRO A CA 1
ATOM 858 C C . PRO A 1 111 ? -10.517 14.876 17.822 1.00 75.19 111 PRO A C 1
ATOM 860 O O . PRO A 1 111 ? -11.699 14.830 18.135 1.00 75.19 111 PRO A O 1
ATOM 863 N N . PHE A 1 112 ? -9.823 13.768 17.511 1.00 79.12 112 PHE A N 1
ATOM 864 C CA . PHE A 1 112 ? -10.429 12.427 17.364 1.00 79.12 112 PHE A CA 1
ATOM 865 C C . PHE A 1 112 ? -9.805 11.326 18.248 1.00 79.12 112 PHE A C 1
ATOM 867 O O . PHE A 1 112 ? -10.231 10.171 18.187 1.00 79.12 112 PHE A O 1
ATOM 874 N N . ASP A 1 113 ? -8.801 11.644 19.073 1.00 81.19 113 ASP A N 1
ATOM 875 C CA . ASP A 1 113 ? -8.021 10.646 19.827 1.00 81.19 113 ASP A CA 1
ATOM 876 C C . ASP A 1 113 ? -8.881 9.800 20.777 1.00 81.19 113 ASP A C 1
ATOM 878 O O . ASP A 1 113 ? -8.723 8.579 20.868 1.00 81.19 113 ASP A O 1
ATOM 882 N N . SER A 1 114 ? -9.845 10.429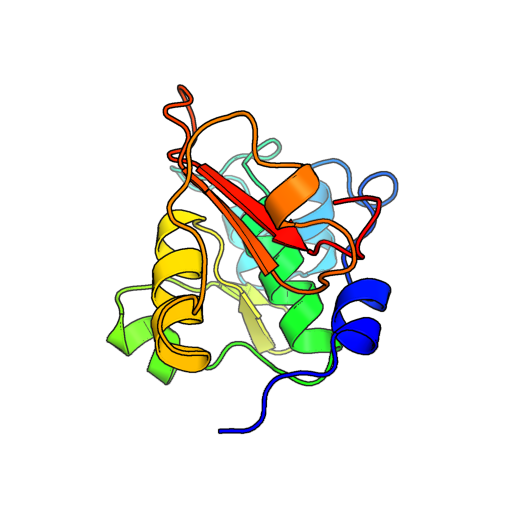 21.454 1.00 82.00 114 SER A N 1
ATOM 883 C CA . SER A 1 114 ? -10.807 9.740 22.322 1.00 82.00 114 SER A CA 1
ATOM 884 C C . SER A 1 114 ? -11.701 8.773 21.543 1.00 82.00 114 SER A C 1
ATOM 886 O O . SER A 1 114 ? -12.055 7.710 22.054 1.00 82.00 114 SER A O 1
ATOM 888 N N . GLU A 1 115 ? -12.025 9.100 20.290 1.00 81.12 115 GLU A N 1
ATOM 889 C CA . GLU A 1 115 ? -12.894 8.301 19.430 1.00 81.12 115 GLU A CA 1
ATOM 890 C C . GLU A 1 115 ? -12.196 7.054 18.884 1.00 81.12 115 GLU A C 1
ATOM 892 O O . GLU A 1 115 ? -12.860 6.050 18.599 1.00 81.12 115 GLU A O 1
ATOM 897 N N . ILE A 1 116 ? -10.871 7.095 18.730 1.00 82.44 116 ILE A N 1
ATOM 898 C CA . ILE A 1 116 ? -10.074 5.964 18.236 1.00 82.44 116 ILE A CA 1
ATOM 899 C C . ILE A 1 116 ? -9.413 5.157 19.358 1.00 82.44 116 ILE A C 1
ATOM 901 O O . ILE A 1 116 ? -8.973 4.035 19.110 1.00 82.44 116 ILE A O 1
ATOM 905 N N . LYS A 1 117 ? -9.393 5.659 20.598 1.00 83.44 117 LYS A N 1
ATOM 906 C CA . LYS A 1 117 ? -8.792 4.974 21.752 1.00 83.44 117 LYS A CA 1
ATOM 907 C C . LYS A 1 117 ? -9.276 3.525 21.885 1.00 83.44 117 LYS A C 1
ATOM 909 O O . LYS A 1 117 ? -10.471 3.237 21.863 1.00 83.44 117 LYS A O 1
ATOM 914 N N . GLY A 1 118 ? -8.326 2.599 22.023 1.00 82.25 118 GLY A N 1
ATOM 915 C CA . GLY A 1 118 ? -8.599 1.164 22.175 1.00 82.25 118 GLY A CA 1
ATOM 916 C C . GLY A 1 118 ? -9.079 0.452 20.903 1.00 82.25 118 GLY A C 1
ATOM 917 O O . GLY A 1 118 ? -9.268 -0.764 20.928 1.00 82.25 118 GLY A O 1
ATOM 918 N N . LYS A 1 119 ? -9.249 1.164 19.781 1.00 87.06 119 LYS A N 1
ATOM 919 C CA . LYS A 1 119 ? -9.576 0.562 18.483 1.00 87.06 119 LYS A CA 1
ATOM 920 C C . LYS A 1 119 ? -8.305 0.193 17.730 1.00 87.06 119 LYS A C 1
ATOM 922 O O . LYS A 1 119 ? -7.272 0.836 17.870 1.00 87.06 119 LYS A O 1
ATOM 927 N N . ARG A 1 120 ? -8.408 -0.841 16.896 1.00 89.56 120 ARG A N 1
ATOM 928 C CA . ARG A 1 120 ? -7.345 -1.271 15.984 1.00 89.56 120 ARG A CA 1
ATOM 929 C C . ARG A 1 120 ? -7.904 -1.479 14.593 1.00 89.56 120 ARG A C 1
ATOM 931 O O . ARG A 1 120 ? -9.055 -1.895 14.450 1.00 89.56 120 ARG A O 1
ATOM 938 N N . GLY A 1 121 ? -7.094 -1.233 13.577 1.00 90.06 121 GLY A N 1
ATOM 939 C CA . GLY A 1 121 ? -7.496 -1.457 12.198 1.00 90.06 121 GLY A CA 1
ATOM 940 C C . GLY A 1 121 ? -6.809 -0.509 11.237 1.00 90.06 121 GLY A C 1
ATOM 941 O O . GLY A 1 121 ? -5.636 -0.197 11.392 1.00 90.06 121 GLY A O 1
ATOM 942 N N . ILE A 1 122 ? -7.556 -0.081 10.228 1.00 90.44 122 ILE A N 1
ATOM 943 C CA . ILE A 1 122 ? -7.083 0.850 9.210 1.00 90.44 122 ILE A CA 1
ATOM 944 C C . ILE A 1 122 ? -7.652 2.223 9.542 1.00 90.44 122 ILE A C 1
ATOM 946 O O . ILE A 1 122 ? -8.857 2.344 9.775 1.00 90.44 122 ILE A O 1
ATOM 950 N N . ILE A 1 123 ? -6.798 3.238 9.529 1.00 88.31 123 ILE A N 1
ATOM 951 C CA . ILE A 1 123 ? -7.185 4.638 9.671 1.00 88.31 123 ILE A CA 1
ATOM 952 C C . ILE A 1 123 ? -6.954 5.362 8.344 1.00 88.31 123 ILE A C 1
ATOM 954 O O . ILE A 1 123 ? -5.960 5.127 7.656 1.00 88.31 123 ILE A O 1
ATOM 958 N N . VAL A 1 124 ? -7.910 6.206 7.960 1.00 88.44 124 VAL A N 1
ATOM 959 C CA . VAL A 1 124 ? -7.878 6.987 6.720 1.00 88.44 124 VAL A CA 1
ATOM 960 C C . VAL A 1 124 ? -7.972 8.457 7.092 1.00 88.44 124 VAL A C 1
ATOM 962 O O . VAL A 1 124 ? -8.998 8.908 7.592 1.00 88.44 124 VAL A O 1
ATOM 965 N N . PHE A 1 125 ? -6.916 9.203 6.810 1.00 86.19 125 PHE A N 1
ATOM 966 C CA . PHE A 1 125 ? -6.871 10.650 6.933 1.00 86.19 125 PHE A CA 1
ATOM 967 C C . PHE A 1 125 ? -7.164 11.266 5.570 1.00 86.19 125 PHE A C 1
ATOM 969 O O . PHE A 1 125 ? -6.486 10.952 4.593 1.00 86.19 125 PHE A O 1
ATOM 976 N N . LYS A 1 126 ? -8.150 12.158 5.493 1.00 83.19 126 LYS A N 1
ATOM 977 C CA . LYS A 1 126 ? -8.399 12.988 4.308 1.00 83.19 126 LYS A CA 1
ATOM 978 C C . LYS A 1 126 ? -7.812 14.365 4.584 1.00 83.19 126 LYS A C 1
ATOM 980 O O . LYS A 1 126 ? -8.320 15.081 5.441 1.00 83.19 126 LYS A O 1
ATOM 985 N N . VAL A 1 127 ? -6.721 14.710 3.907 1.00 79.12 127 VAL A N 1
ATOM 986 C CA . VAL A 1 127 ? -5.986 15.958 4.151 1.00 79.12 127 VAL A CA 1
ATOM 987 C C . VAL A 1 127 ? -5.605 16.569 2.814 1.00 79.12 127 VAL A C 1
ATOM 989 O O . VAL A 1 127 ? -5.149 15.864 1.920 1.00 79.12 127 VAL A O 1
ATOM 992 N N . ASN A 1 128 ? -5.782 17.879 2.670 1.00 77.75 128 ASN A N 1
ATOM 993 C CA . ASN A 1 128 ? -5.415 18.581 1.446 1.00 77.75 128 ASN A CA 1
ATOM 994 C C . ASN A 1 128 ? -3.917 18.934 1.449 1.00 77.75 128 ASN A C 1
ATOM 996 O O . ASN A 1 128 ? -3.539 20.075 1.715 1.00 77.75 128 ASN A O 1
ATOM 1000 N N . TRP A 1 129 ? -3.046 17.949 1.215 1.00 78.69 129 TRP A N 1
ATOM 1001 C CA . TRP A 1 129 ? -1.611 18.185 1.047 1.00 78.69 129 TRP A CA 1
ATOM 1002 C C . TRP A 1 129 ? -1.266 18.445 -0.419 1.00 78.69 129 TRP A C 1
ATOM 1004 O O . TRP A 1 129 ? -1.860 17.875 -1.329 1.00 78.69 129 TRP A O 1
ATOM 1014 N N . ARG A 1 130 ? -0.213 19.238 -0.657 1.00 71.25 130 ARG A N 1
ATOM 1015 C CA . ARG A 1 130 ? 0.255 19.591 -2.012 1.00 71.25 130 ARG A CA 1
ATOM 1016 C C . ARG A 1 130 ? 0.474 18.373 -2.924 1.00 71.25 130 ARG A C 1
ATOM 1018 O O . ARG A 1 130 ? 0.254 18.472 -4.124 1.00 71.25 130 ARG A O 1
ATOM 1025 N N . ASN A 1 131 ? 0.888 17.240 -2.350 1.00 66.62 131 ASN A N 1
ATOM 1026 C CA . ASN A 1 131 ? 1.251 16.026 -3.087 1.00 66.62 131 ASN A CA 1
ATOM 1027 C C . ASN A 1 131 ? 0.403 14.794 -2.706 1.00 66.62 131 ASN A C 1
ATOM 1029 O O . ASN A 1 131 ? 0.734 13.682 -3.119 1.00 66.62 131 ASN A O 1
ATOM 1033 N N . ALA A 1 132 ? -0.650 14.954 -1.896 1.00 68.62 132 ALA A N 1
ATOM 1034 C CA . ALA A 1 132 ? -1.556 13.863 -1.542 1.00 68.62 132 ALA A CA 1
ATOM 1035 C C . ALA A 1 132 ? -2.897 14.389 -1.015 1.00 68.62 132 ALA A C 1
ATOM 1037 O O . ALA A 1 132 ? -2.954 15.359 -0.271 1.00 68.62 132 ALA A O 1
ATOM 1038 N N . THR A 1 133 ? -3.974 13.685 -1.346 1.00 77.94 133 THR A N 1
ATOM 1039 C CA . THR A 1 133 ? -5.338 13.970 -0.868 1.00 77.94 133 THR A CA 1
ATOM 1040 C C . THR A 1 133 ? -5.635 13.339 0.500 1.00 77.94 133 THR A C 1
ATOM 1042 O O . THR A 1 133 ? -6.750 13.438 1.018 1.00 77.94 133 THR A O 1
ATOM 1045 N N . GLY A 1 134 ? -4.642 12.673 1.101 1.00 85.12 134 GLY A N 1
ATOM 1046 C CA . GLY A 1 134 ? -4.768 12.009 2.390 1.00 85.12 134 GLY A CA 1
ATOM 1047 C C . GLY A 1 134 ? -3.625 11.049 2.723 1.00 85.12 134 GLY A C 1
ATOM 1048 O O . GLY A 1 134 ? -2.616 10.973 2.018 1.00 85.12 134 GLY A O 1
ATOM 1049 N N . HIS A 1 135 ? -3.820 10.285 3.795 1.00 89.25 135 HIS A N 1
ATOM 1050 C CA . HIS A 1 135 ? -2.928 9.228 4.266 1.00 89.25 135 HIS A CA 1
ATOM 1051 C C . HIS A 1 135 ? -3.745 8.026 4.743 1.00 89.25 135 HIS A C 1
ATOM 1053 O O . HIS A 1 135 ? -4.820 8.190 5.314 1.00 89.25 135 HIS A O 1
ATOM 1059 N N . ILE A 1 136 ? -3.248 6.812 4.520 1.00 90.88 136 ILE A N 1
ATOM 1060 C CA . ILE A 1 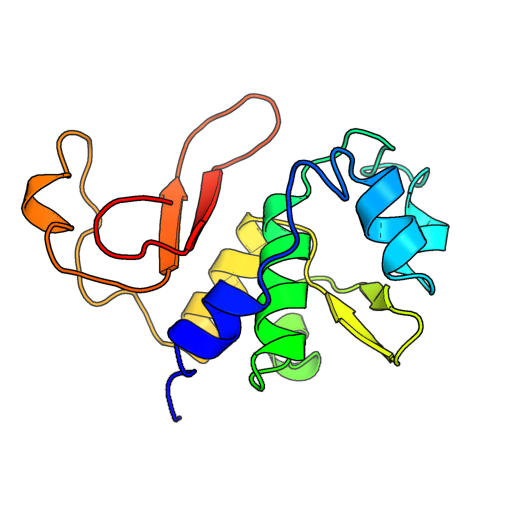136 ? -3.872 5.590 5.032 1.00 90.88 136 ILE A CA 1
ATOM 1061 C C . ILE A 1 136 ? -2.800 4.803 5.772 1.00 90.88 136 ILE A C 1
ATOM 1063 O O . ILE A 1 136 ? -1.753 4.512 5.194 1.00 90.88 136 ILE A O 1
ATOM 1067 N N . ALA A 1 137 ? -3.086 4.450 7.022 1.00 90.88 137 ALA A N 1
ATOM 1068 C CA . ALA A 1 137 ? -2.176 3.729 7.902 1.00 90.88 137 ALA A CA 1
ATOM 1069 C C . ALA A 1 137 ? -2.893 2.586 8.627 1.00 90.88 137 ALA A C 1
ATOM 1071 O O . ALA A 1 137 ? -4.127 2.503 8.654 1.00 90.88 137 ALA A O 1
ATOM 1072 N N . LEU A 1 138 ? -2.107 1.701 9.231 1.00 91.88 138 LEU A N 1
ATOM 1073 C CA . LEU A 1 138 ? -2.607 0.812 10.272 1.00 91.88 138 LEU A CA 1
ATOM 1074 C C . LEU A 1 138 ? -2.571 1.560 11.600 1.00 91.88 138 LEU A C 1
ATOM 1076 O O . LEU A 1 138 ? -1.676 2.353 11.825 1.00 91.88 138 LEU A O 1
ATOM 1080 N N . PHE A 1 139 ? -3.508 1.282 12.494 1.00 90.62 139 PHE A N 1
ATOM 1081 C CA . PHE A 1 139 ? -3.518 1.833 13.842 1.00 90.62 139 PHE A CA 1
ATOM 1082 C C . PHE A 1 139 ? -3.706 0.699 14.842 1.00 90.62 139 PHE A C 1
ATOM 1084 O O . PHE A 1 139 ? -4.651 -0.086 14.721 1.00 90.62 139 PHE A O 1
ATOM 1091 N N . ASN A 1 140 ? -2.812 0.592 15.822 1.00 87.88 140 ASN A N 1
ATOM 1092 C CA . ASN A 1 140 ? -2.830 -0.485 16.821 1.00 87.88 140 ASN A CA 1
ATOM 1093 C C . ASN A 1 140 ? -3.491 -0.085 18.157 1.00 87.88 140 ASN A C 1
ATOM 1095 O O . ASN A 1 140 ? -3.483 -0.876 19.107 1.00 87.88 140 ASN A O 1
ATOM 1099 N N . GLY A 1 141 ? -4.079 1.111 18.237 1.00 84.00 141 GLY A N 1
ATOM 1100 C CA . GLY A 1 141 ? -4.657 1.661 19.466 1.00 84.00 141 GLY A CA 1
ATOM 1101 C C . GLY A 1 141 ? -3.735 2.618 20.221 1.00 84.00 141 GLY A C 1
ATOM 1102 O O . GLY A 1 141 ? -4.190 3.227 21.188 1.00 84.00 141 GLY A O 1
ATOM 1103 N N . GLN A 1 142 ? -2.473 2.745 19.798 1.00 82.06 142 GLN A N 1
ATOM 1104 C CA . GLN A 1 142 ? -1.460 3.628 20.387 1.00 82.06 142 GLN A CA 1
ATOM 1105 C C . GLN A 1 142 ? -0.676 4.388 19.311 1.00 82.06 142 GLN A C 1
ATOM 1107 O O . GLN A 1 142 ? -0.521 5.599 19.410 1.00 82.06 142 GLN A O 1
ATOM 1112 N N . THR A 1 143 ? -0.214 3.685 18.277 1.00 78.88 143 THR A N 1
ATOM 1113 C CA . THR A 1 143 ? 0.605 4.224 17.188 1.00 78.88 143 THR A CA 1
ATOM 1114 C C . THR A 1 143 ? 0.041 3.840 15.822 1.00 78.88 143 THR A C 1
ATOM 1116 O O . THR A 1 143 ? -0.710 2.860 15.689 1.00 78.88 143 THR A O 1
ATOM 1119 N N . TYR A 1 144 ? 0.395 4.646 14.823 1.00 75.25 144 TYR A N 1
ATOM 1120 C CA . TYR A 1 144 ? 0.102 4.451 13.406 1.00 75.25 144 TYR A CA 1
ATOM 1121 C C . TYR A 1 144 ? 1.365 4.599 12.558 1.00 75.25 144 TYR A C 1
ATOM 1123 O O . TYR A 1 144 ? 2.302 5.280 13.033 1.00 75.25 144 TYR A O 1
#

Foldseek 3Di:
DDDFDQVQLVVQQDDCVQQVWQCSVQVVQAAQSNVCCPPPVHHRRADCQQQRSQRSCCRSVNHDDVVLLVVQPFDWGQTPVRTTTGRAQVSSVSSCCSVVNDDPDDPDDPPCLVVCAPHWAKDWAQDPDPRHRTGIDTDPRPRD

Organism: NCBI:txid1414851

Secondary structure (DSSP, 8-state):
-PPP-HHHHHHTSPPTTTS-SHHHHHHHH-HHHHHTTTSBTB-TT---HHHHHHHHHHHTT----HHHHHHTT--EEE-TTS-EEE--HHHHHHHHHHHH-S-SS---PSP-HHHHTT--EEEEEEEEETTEEEEEEEE-SS--

InterPro domains:
  IPR025562 Type VI secretion system (T6SS), amidase effector protein 4 [PF14113] (47-142)

pLDDT: mean 89.85, std 9.85, range [55.28, 98.5]